Protein AF-A0A8T1CKJ9-F1 (afdb_monomer)

Secondary structure (DSSP, 8-state):
-----TT-TTHHHHHHHHHHHHHHHHHHHHHHTT---SSHHHHHHHHHHHHHTTTTHHHHHHHHHHHHTTSS-----TTTS-HHHHHHHHHHHHHS--

Organism: NCBI:txid29920

pLDDT: mean 83.64, std 12.69, range [40.66, 94.75]

Solvent-accessible surface area (backbone atoms only — not comparable to full-atom values): 5980 Å² total; per-residue (Å²): 135,87,81,87,48,89,84,44,93,57,34,68,60,53,51,50,54,51,51,52,51,52,51,51,49,53,52,48,55,36,45,77,70,80,36,81,59,94,46,71,71,44,38,53,51,50,51,54,52,35,50,78,69,55,73,41,50,67,63,52,50,53,49,47,54,36,39,76,69,67,76,41,82,82,83,75,51,71,87,78,46,56,70,69,59,47,50,52,54,53,55,58,58,62,74,73,72,125

Foldseek 3Di:
DDDQDPPDPCSVVVVVVVVVVVVVVLQVLLVVVVAHDPDPVSSVVSVVVCVVVCVCVVVVVVVVVCCVVVVDPDPQDLVNDDPVVNVVVVVVVVVVPD

Radius of gyration: 17.07 Å; Cα contacts (8 Å, |Δi|>4): 33; chains: 1; bounding box: 34×44×33 Å

Mean predicted aligned error: 8.82 Å

Sequence (98 aa):
MLFLSTASPAYKDEVLALSKKEQENALGFLKAHELSAVAVGTALKALRQLQKQGKLDEQVAQFHELVDSAVVVDPTPPSALPTFIRLLNSLHNSHNGT

Structure (mmCIF, N/CA/C/O backbone):
data_AF-A0A8T1CKJ9-F1
#
_entry.id   AF-A0A8T1CKJ9-F1
#
loop_
_atom_site.group_PDB
_atom_site.id
_atom_site.type_symbol
_atom_site.label_atom_id
_atom_site.label_alt_id
_atom_site.label_comp_id
_atom_site.label_asym_id
_atom_site.label_entity_id
_atom_site.label_seq_id
_atom_site.pdbx_PDB_ins_code
_atom_site.Cartn_x
_atom_site.Cartn_y
_atom_site.Cartn_z
_atom_site.occupancy
_atom_site.B_iso_or_equiv
_atom_site.auth_seq_id
_atom_site.auth_comp_id
_atom_site.auth_asym_id
_atom_site.auth_atom_id
_atom_site.pdbx_PDB_model_num
ATOM 1 N N . MET A 1 1 ? -1.830 5.350 -18.087 1.00 40.66 1 MET A N 1
ATOM 2 C CA . MET A 1 1 ? -1.330 4.116 -17.450 1.00 40.66 1 MET A CA 1
ATOM 3 C C . MET A 1 1 ? 0.061 3.863 -18.010 1.00 40.66 1 MET A C 1
ATOM 5 O O . MET A 1 1 ? 0.176 3.707 -19.218 1.00 40.66 1 MET A O 1
ATOM 9 N N . LEU A 1 2 ? 1.113 3.975 -17.195 1.00 52.81 2 LEU A N 1
ATOM 10 C CA . LEU A 1 2 ? 2.471 3.628 -17.627 1.00 52.81 2 LEU A CA 1
ATOM 11 C C . LEU A 1 2 ? 2.613 2.116 -17.460 1.00 52.81 2 LEU A C 1
ATOM 13 O O . LEU A 1 2 ? 2.464 1.606 -16.354 1.00 52.81 2 LEU A O 1
ATOM 17 N N . PHE A 1 3 ? 2.806 1.405 -18.566 1.00 65.75 3 PHE A N 1
ATOM 18 C CA . PHE A 1 3 ? 3.010 -0.037 -18.554 1.00 65.75 3 PHE A CA 1
ATOM 19 C C . PHE A 1 3 ? 4.480 -0.312 -18.232 1.00 65.75 3 PHE A C 1
ATOM 21 O O . PHE A 1 3 ? 5.356 -0.019 -19.043 1.00 65.75 3 PHE A O 1
ATOM 28 N N . LEU A 1 4 ? 4.747 -0.832 -17.035 1.00 77.38 4 LEU A N 1
ATOM 29 C CA . LEU A 1 4 ? 6.079 -1.276 -16.637 1.00 77.38 4 LEU A CA 1
ATOM 30 C C . LEU A 1 4 ? 6.428 -2.565 -17.387 1.00 77.38 4 LEU A C 1
ATOM 32 O O . LEU A 1 4 ? 5.765 -3.586 -17.215 1.00 77.38 4 LEU A O 1
ATOM 36 N N . SER A 1 5 ? 7.482 -2.527 -18.202 1.00 80.56 5 SER A N 1
ATOM 37 C CA . SER A 1 5 ? 7.986 -3.713 -18.899 1.00 80.56 5 SER A CA 1
ATOM 38 C C . SER A 1 5 ? 9.213 -4.259 -18.185 1.00 80.56 5 SER A C 1
ATOM 40 O O . SER A 1 5 ? 10.255 -3.608 -18.151 1.00 80.56 5 SER A O 1
ATOM 42 N N . THR A 1 6 ? 9.129 -5.485 -17.669 1.00 81.50 6 THR A N 1
ATOM 43 C CA . THR A 1 6 ? 10.260 -6.170 -17.014 1.00 81.50 6 THR A CA 1
ATOM 44 C C . THR A 1 6 ? 11.422 -6.466 -17.967 1.00 81.50 6 THR A C 1
ATOM 46 O O . THR A 1 6 ? 12.532 -6.731 -17.514 1.00 81.50 6 THR A O 1
ATOM 49 N N . ALA A 1 7 ? 11.184 -6.390 -19.281 1.00 86.75 7 ALA A N 1
ATOM 50 C CA . ALA A 1 7 ? 12.203 -6.513 -20.319 1.00 86.75 7 ALA A CA 1
ATOM 51 C C . ALA A 1 7 ? 12.918 -5.183 -20.633 1.00 86.75 7 ALA A C 1
ATOM 53 O O . ALA A 1 7 ? 13.903 -5.183 -21.370 1.00 86.75 7 ALA A O 1
ATOM 54 N N . SER A 1 8 ? 12.434 -4.049 -20.105 1.00 86.69 8 SER A N 1
ATOM 55 C CA . SER A 1 8 ? 13.078 -2.747 -20.301 1.00 86.69 8 SER A CA 1
ATOM 56 C C . SER A 1 8 ? 14.422 -2.708 -19.563 1.00 86.69 8 SER A C 1
ATOM 58 O O . SER A 1 8 ? 14.467 -2.989 -18.362 1.00 86.69 8 SER A O 1
ATOM 60 N N . PRO A 1 9 ? 15.524 -2.290 -20.212 1.00 87.12 9 PRO A N 1
ATOM 61 C CA . PRO A 1 9 ? 16.786 -2.055 -19.512 1.00 87.12 9 PRO A CA 1
ATOM 62 C C . PRO A 1 9 ? 16.674 -0.918 -18.479 1.00 87.12 9 PRO A C 1
ATOM 64 O O . PRO A 1 9 ? 17.449 -0.891 -17.527 1.00 87.12 9 PRO A O 1
ATOM 67 N N . ALA A 1 10 ? 15.686 -0.026 -18.627 1.00 90.44 10 ALA A N 1
ATOM 68 C CA . ALA A 1 10 ? 15.385 1.062 -17.698 1.00 90.44 10 ALA A CA 1
ATOM 69 C C . ALA A 1 10 ? 14.335 0.690 -16.632 1.00 90.44 10 ALA A C 1
ATOM 71 O O . ALA A 1 10 ? 13.988 1.524 -15.798 1.00 90.44 10 ALA A O 1
ATOM 72 N N . TYR A 1 11 ? 13.854 -0.561 -16.606 1.00 88.50 11 TYR A N 1
ATOM 73 C CA . T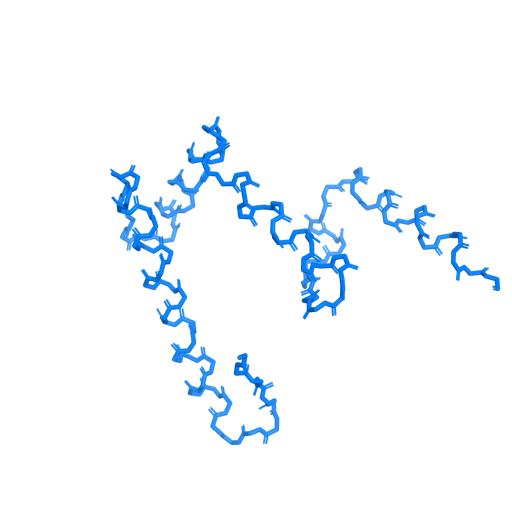YR A 1 11 ? 12.788 -1.018 -15.706 1.00 88.50 11 TYR A CA 1
ATOM 74 C C . TYR A 1 11 ? 13.016 -0.619 -14.242 1.00 88.50 11 TYR A C 1
ATOM 76 O O . TYR A 1 11 ? 12.101 -0.156 -13.569 1.00 88.50 11 TYR A O 1
ATOM 84 N N . LYS A 1 12 ? 14.247 -0.766 -13.735 1.00 89.69 12 LYS A N 1
ATOM 85 C CA . LYS A 1 12 ? 14.571 -0.428 -12.340 1.00 89.69 12 LYS A CA 1
ATOM 86 C C . LYS A 1 12 ? 14.408 1.063 -12.047 1.00 89.69 12 LYS A C 1
ATOM 88 O O . LYS A 1 12 ? 13.884 1.413 -10.992 1.00 89.69 12 LYS A O 1
ATOM 93 N N . ASP A 1 13 ? 14.835 1.913 -12.973 1.00 92.00 13 ASP A N 1
ATOM 94 C CA . ASP A 1 13 ? 14.747 3.364 -12.824 1.00 92.00 13 ASP A CA 1
ATOM 95 C C . ASP A 1 13 ? 13.293 3.834 -12.947 1.00 92.00 13 ASP A C 1
ATOM 97 O O . ASP A 1 13 ? 12.842 4.677 -12.171 1.00 92.00 13 ASP A O 1
ATOM 101 N N . GLU A 1 14 ? 12.525 3.229 -13.858 1.00 89.88 14 GLU A N 1
ATOM 102 C CA . GLU A 1 14 ? 11.086 3.470 -14.011 1.00 89.88 14 GLU A CA 1
ATOM 103 C C . GLU A 1 14 ? 10.306 3.067 -12.750 1.00 89.88 14 GLU A C 1
ATOM 105 O O . GLU A 1 14 ? 9.503 3.853 -12.239 1.00 89.88 14 GLU A O 1
ATOM 110 N N . VAL A 1 15 ? 10.581 1.877 -12.200 1.00 90.38 15 VAL A N 1
ATOM 111 C CA . VAL A 1 15 ? 9.992 1.400 -10.938 1.00 90.38 15 VAL A CA 1
ATOM 112 C C . VAL A 1 15 ? 10.343 2.338 -9.789 1.00 90.38 15 VAL A C 1
ATOM 114 O O . VAL A 1 15 ? 9.466 2.690 -9.001 1.00 90.38 15 VAL A O 1
ATOM 117 N N . LEU A 1 16 ? 11.601 2.773 -9.685 1.00 91.75 16 LEU A N 1
ATOM 118 C CA . LEU A 1 16 ? 12.033 3.703 -8.644 1.00 91.75 16 LEU A CA 1
ATOM 119 C C . LEU A 1 16 ? 11.306 5.051 -8.749 1.00 91.75 16 LEU A C 1
ATOM 121 O O . LEU A 1 16 ? 10.832 5.575 -7.738 1.00 91.75 16 LEU A O 1
ATOM 125 N N . ALA A 1 17 ? 11.190 5.604 -9.958 1.00 91.56 17 ALA A N 1
ATOM 126 C CA . ALA A 1 17 ? 10.505 6.870 -10.197 1.00 91.56 17 ALA A CA 1
ATOM 127 C C . ALA A 1 17 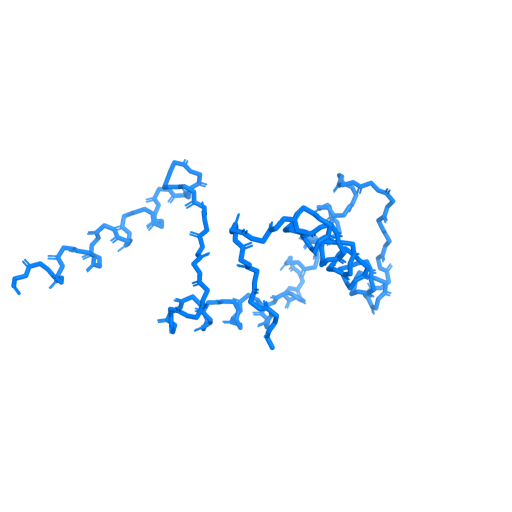? 9.010 6.789 -9.853 1.00 91.56 17 ALA A C 1
ATOM 129 O O . ALA A 1 17 ? 8.482 7.679 -9.180 1.00 91.56 17 ALA A O 1
ATOM 130 N N . LEU A 1 18 ? 8.341 5.706 -10.263 1.00 91.06 18 LEU A N 1
ATOM 131 C CA . LEU A 1 18 ? 6.943 5.445 -9.918 1.00 91.06 18 LEU A CA 1
ATOM 132 C C . LEU A 1 18 ? 6.760 5.285 -8.409 1.00 91.06 18 LEU A C 1
ATOM 134 O O . LEU A 1 18 ? 5.924 5.970 -7.826 1.00 91.06 18 LEU A O 1
ATOM 138 N N . SER A 1 19 ? 7.604 4.477 -7.767 1.00 88.56 19 SER A N 1
ATOM 139 C CA . SER A 1 19 ? 7.531 4.223 -6.324 1.00 88.56 19 SER A CA 1
ATOM 140 C C . SER A 1 19 ? 7.714 5.509 -5.516 1.00 88.56 19 SER A C 1
ATOM 142 O O . SER A 1 19 ? 6.999 5.751 -4.545 1.00 88.56 19 SER A O 1
ATOM 144 N N . LYS A 1 20 ? 8.642 6.382 -5.932 1.00 93.88 20 LYS A N 1
ATOM 145 C CA . LYS A 1 20 ? 8.856 7.684 -5.289 1.00 93.88 20 LYS A CA 1
ATOM 146 C C . LYS A 1 20 ? 7.631 8.589 -5.426 1.00 93.88 20 LYS A C 1
ATOM 148 O O . LYS A 1 20 ? 7.209 9.196 -4.445 1.00 93.88 20 LYS A O 1
ATOM 153 N N . LYS A 1 21 ? 7.035 8.644 -6.619 1.00 93.3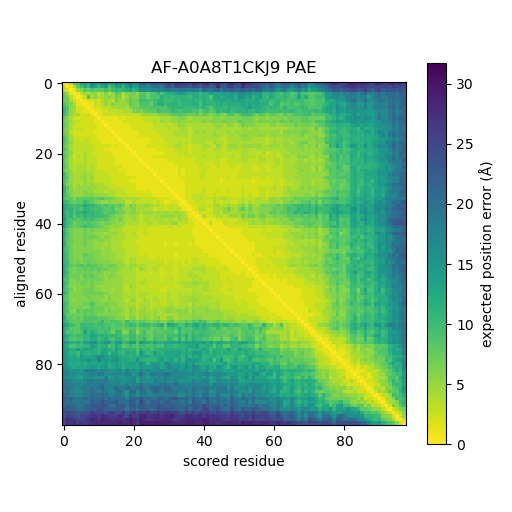8 21 LYS A N 1
ATOM 154 C CA . LYS A 1 21 ? 5.809 9.413 -6.866 1.00 93.38 21 LYS A CA 1
ATOM 155 C C . LYS A 1 21 ? 4.635 8.896 -6.031 1.00 93.38 21 LYS A C 1
ATOM 157 O O . LYS A 1 21 ? 3.890 9.684 -5.456 1.00 93.38 21 LYS A O 1
ATOM 162 N N . GLU A 1 22 ? 4.470 7.582 -5.940 1.00 90.38 22 GLU A N 1
ATOM 163 C CA . GLU A 1 22 ? 3.427 6.963 -5.117 1.00 90.38 22 GLU A CA 1
ATOM 164 C C . GLU A 1 22 ? 3.638 7.247 -3.627 1.00 90.38 22 GLU A C 1
ATOM 166 O O . GLU A 1 22 ? 2.686 7.589 -2.924 1.00 90.38 22 GLU A O 1
ATOM 171 N N . GLN A 1 23 ? 4.885 7.203 -3.152 1.00 91.81 23 GLN A N 1
ATOM 172 C CA . GLN A 1 23 ? 5.225 7.588 -1.784 1.00 91.81 23 GLN A CA 1
ATOM 173 C C . GLN A 1 23 ? 4.878 9.059 -1.503 1.00 91.81 23 GLN A C 1
ATOM 175 O O . GLN A 1 23 ? 4.304 9.365 -0.457 1.00 91.81 23 GLN A 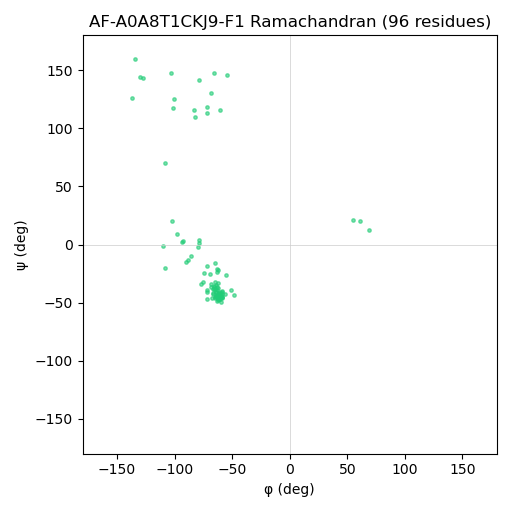O 1
ATOM 180 N N . GLU A 1 24 ? 5.203 9.973 -2.418 1.00 93.62 24 GLU A N 1
ATOM 181 C CA . GLU A 1 24 ? 4.857 11.394 -2.298 1.00 93.62 24 GLU A CA 1
ATOM 182 C C . GLU A 1 24 ? 3.338 11.604 -2.254 1.00 93.62 24 GLU A C 1
ATOM 184 O O . GLU A 1 24 ? 2.849 12.339 -1.391 1.00 93.62 24 GLU A O 1
ATOM 189 N N . ASN A 1 25 ? 2.583 10.898 -3.101 1.00 92.69 25 ASN A N 1
ATOM 190 C CA . ASN A 1 25 ? 1.120 10.915 -3.081 1.00 92.69 25 ASN A CA 1
ATOM 191 C C . ASN A 1 25 ? 0.558 10.406 -1.746 1.00 92.69 25 ASN A C 1
ATOM 193 O O . ASN A 1 25 ? -0.317 11.048 -1.167 1.00 92.69 25 ASN A O 1
ATOM 197 N N . ALA A 1 26 ? 1.079 9.292 -1.223 1.00 91.44 26 ALA A N 1
ATOM 198 C CA . ALA A 1 26 ? 0.649 8.742 0.061 1.00 91.44 26 ALA A CA 1
ATOM 199 C C . ALA A 1 26 ? 0.926 9.717 1.218 1.00 91.44 26 ALA A C 1
ATOM 201 O O . ALA A 1 26 ? 0.071 9.930 2.077 1.00 91.44 26 ALA A O 1
ATOM 202 N N . LEU A 1 27 ? 2.094 10.366 1.229 1.00 92.88 27 LEU A N 1
ATOM 203 C CA . LEU A 1 27 ? 2.412 11.398 2.219 1.00 92.88 27 LEU A CA 1
ATOM 204 C C . LEU A 1 27 ? 1.521 12.638 2.068 1.00 92.88 27 LEU A C 1
ATOM 206 O O . LEU A 1 27 ? 1.110 13.213 3.075 1.00 92.88 27 LEU A O 1
ATOM 210 N N . GLY A 1 28 ? 1.210 13.045 0.836 1.00 93.94 28 GLY A N 1
ATOM 211 C CA . GLY A 1 28 ? 0.266 14.125 0.549 1.00 93.94 28 GLY A CA 1
ATOM 212 C C . GLY A 1 28 ? -1.135 13.820 1.078 1.00 93.94 28 GLY A C 1
ATOM 213 O O . GLY A 1 28 ? -1.737 14.664 1.738 1.00 93.94 28 GLY A O 1
ATOM 214 N N . PHE A 1 29 ? -1.607 12.589 0.877 1.00 92.75 29 PHE A N 1
ATOM 215 C CA . PHE A 1 29 ? -2.881 12.114 1.407 1.00 92.75 29 PHE A CA 1
ATOM 216 C C . PHE A 1 29 ? -2.924 12.168 2.940 1.00 92.75 29 PHE A C 1
ATOM 218 O O . PHE A 1 29 ? -3.865 12.711 3.512 1.00 92.75 29 PHE A O 1
ATOM 225 N N . LEU A 1 30 ? -1.876 11.690 3.622 1.00 94.25 30 LEU A N 1
ATOM 226 C CA . LEU A 1 30 ? -1.796 11.794 5.083 1.00 94.25 30 LEU A CA 1
ATOM 227 C C . LEU A 1 30 ? -1.853 13.254 5.552 1.00 94.25 30 LEU A C 1
ATOM 229 O O . LEU A 1 30 ? -2.614 13.568 6.466 1.00 94.25 30 LEU A O 1
ATOM 233 N N . LYS A 1 31 ? -1.106 14.151 4.895 1.00 94.12 31 LYS A N 1
ATOM 234 C CA . LYS A 1 31 ? -1.095 15.583 5.227 1.00 94.12 31 LYS A CA 1
ATOM 235 C C . LYS A 1 31 ? -2.457 16.244 5.033 1.00 94.12 31 LYS A C 1
ATOM 237 O O . LYS A 1 31 ? -2.826 17.080 5.850 1.00 94.12 31 LYS A O 1
ATOM 242 N N . ALA A 1 32 ? -3.210 15.858 4.001 1.00 94.38 32 ALA A N 1
ATOM 243 C CA . ALA A 1 32 ? -4.575 16.341 3.778 1.00 94.38 32 ALA A CA 1
ATOM 244 C C . ALA A 1 32 ? -5.537 15.957 4.920 1.00 94.38 32 ALA A C 1
ATOM 246 O O . ALA A 1 32 ? -6.542 16.629 5.131 1.00 94.38 32 ALA A O 1
ATOM 247 N N . HIS A 1 33 ? -5.198 14.917 5.686 1.00 93.12 33 HIS A N 1
ATOM 248 C CA . HIS A 1 33 ? -5.900 14.496 6.897 1.00 93.12 33 HIS A CA 1
ATOM 249 C C . HIS A 1 33 ? -5.194 14.920 8.195 1.00 93.12 33 HIS A C 1
ATOM 251 O O . HIS A 1 33 ? -5.426 14.316 9.241 1.00 93.12 33 HIS A O 1
ATOM 257 N N . GLU A 1 34 ? -4.318 15.929 8.137 1.00 92.81 34 GLU A N 1
ATOM 258 C CA . GLU A 1 34 ? -3.567 16.463 9.286 1.00 92.81 34 GLU A CA 1
ATOM 259 C C . GLU A 1 34 ? -2.645 15.435 9.970 1.00 92.81 34 GLU A C 1
ATOM 261 O O . GLU A 1 34 ? -2.203 15.608 11.107 1.00 92.81 34 GLU A O 1
ATOM 266 N N . LEU A 1 35 ? -2.305 14.357 9.260 1.00 92.44 35 LEU A N 1
ATOM 267 C CA . LEU A 1 35 ? -1.362 13.342 9.705 1.00 92.44 35 LEU A CA 1
ATOM 268 C C . LEU A 1 35 ? -0.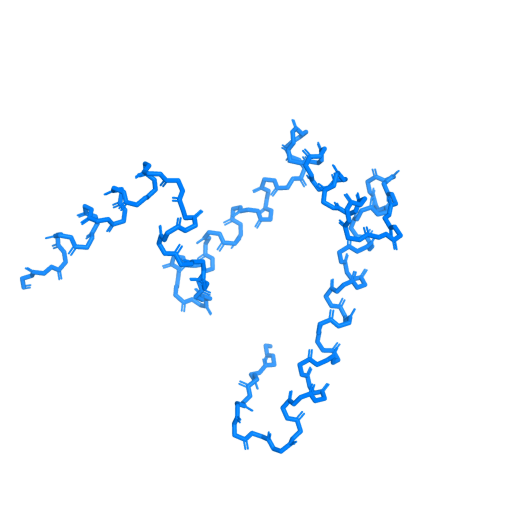018 13.526 8.999 1.00 92.44 35 LEU A C 1
ATOM 270 O O . LEU A 1 35 ? 0.075 13.931 7.843 1.00 92.44 35 LEU A O 1
ATOM 274 N N . SER A 1 36 ? 1.061 13.190 9.699 1.00 90.12 36 SER A N 1
ATOM 275 C CA . SER A 1 36 ? 2.414 13.222 9.150 1.00 90.12 36 SER A CA 1
ATOM 276 C C . SER A 1 36 ? 3.123 11.908 9.437 1.00 90.12 36 SER A C 1
ATOM 278 O O . SER A 1 36 ? 2.936 11.296 10.492 1.00 90.12 36 SER A O 1
ATOM 280 N N . ALA A 1 37 ? 3.950 11.476 8.493 1.00 91.50 37 ALA A N 1
ATOM 281 C CA . ALA A 1 37 ? 4.756 10.279 8.613 1.00 91.50 37 ALA A CA 1
ATOM 282 C C . ALA A 1 37 ? 6.167 10.547 8.092 1.00 91.50 37 ALA A C 1
ATOM 284 O O . ALA A 1 37 ? 6.355 10.995 6.965 1.00 91.50 37 ALA A O 1
ATOM 285 N N . VAL A 1 38 ? 7.156 10.257 8.935 1.00 86.56 38 VAL A N 1
ATOM 286 C CA . VAL A 1 38 ? 8.590 10.414 8.625 1.00 86.56 38 VAL A CA 1
ATOM 287 C C . VAL A 1 38 ? 9.263 9.050 8.441 1.00 86.56 38 VAL A C 1
ATOM 289 O O . VAL A 1 38 ? 10.306 8.942 7.808 1.00 86.56 38 VAL A O 1
ATOM 292 N N . ALA A 1 39 ? 8.647 7.988 8.961 1.00 90.81 39 ALA A N 1
ATOM 293 C CA . ALA A 1 39 ? 9.135 6.621 8.878 1.00 90.81 39 ALA A CA 1
ATOM 294 C C . ALA A 1 39 ? 7.990 5.675 8.497 1.00 90.81 39 ALA A C 1
ATOM 296 O O . ALA A 1 39 ? 6.817 5.969 8.728 1.00 90.81 39 ALA A O 1
ATOM 297 N N . VAL A 1 40 ? 8.327 4.492 7.983 1.00 86.94 40 VAL A N 1
ATOM 298 C CA . VAL A 1 40 ? 7.335 3.476 7.583 1.00 86.94 40 VAL A CA 1
ATOM 299 C C . VAL A 1 40 ? 6.398 3.111 8.741 1.00 86.94 40 VAL A C 1
ATOM 301 O O . VAL A 1 40 ? 5.184 3.038 8.565 1.00 86.94 40 VAL A O 1
ATOM 304 N N . GLY A 1 41 ? 6.936 2.952 9.955 1.00 90.06 41 GLY A N 1
ATOM 305 C CA . GLY A 1 41 ? 6.127 2.621 11.132 1.00 90.06 41 GLY A CA 1
ATOM 306 C C . GLY A 1 41 ? 5.099 3.701 11.489 1.00 90.06 41 GLY A C 1
ATOM 307 O O . GLY A 1 41 ? 3.976 3.380 11.883 1.00 90.06 41 GLY A O 1
ATOM 308 N N . THR A 1 42 ? 5.448 4.980 11.312 1.00 92.56 42 THR A N 1
ATOM 309 C CA . THR A 1 42 ? 4.527 6.097 11.569 1.00 92.56 42 THR A CA 1
ATOM 310 C C . THR A 1 42 ? 3.513 6.265 10.443 1.00 92.56 42 THR A C 1
ATOM 312 O O . THR A 1 42 ? 2.346 6.517 10.739 1.00 92.56 42 THR A O 1
ATOM 315 N N . ALA A 1 43 ? 3.896 5.995 9.190 1.00 92.06 43 ALA A N 1
ATOM 316 C CA . ALA A 1 43 ? 2.965 5.920 8.062 1.00 92.06 43 ALA A CA 1
ATOM 317 C C . ALA A 1 43 ? 1.901 4.839 8.288 1.00 92.06 43 ALA A C 1
ATOM 319 O O . ALA A 1 43 ? 0.706 5.113 8.220 1.00 92.06 43 ALA A O 1
ATOM 320 N N . LEU A 1 44 ? 2.319 3.627 8.667 1.00 92.25 44 LEU A N 1
ATOM 321 C CA . LEU A 1 44 ? 1.397 2.524 8.931 1.00 92.25 44 LEU A CA 1
ATOM 322 C C . LEU A 1 44 ? 0.467 2.818 10.120 1.00 92.25 44 LEU A C 1
ATOM 324 O O . LEU A 1 44 ? -0.696 2.414 10.128 1.00 92.25 44 LEU A O 1
ATOM 328 N N . LYS A 1 45 ? 0.959 3.524 11.145 1.00 93.94 45 LYS A N 1
ATOM 329 C CA . LYS A 1 45 ? 0.121 3.979 12.263 1.00 93.94 45 LYS A CA 1
ATOM 330 C C . LYS A 1 45 ? -0.940 4.984 11.795 1.00 93.94 45 LYS A C 1
ATOM 332 O O . LYS A 1 45 ? -2.100 4.821 12.164 1.00 93.94 45 LYS A O 1
ATOM 337 N N . ALA A 1 46 ? -0.558 5.967 10.981 1.00 94.19 46 ALA A N 1
ATOM 338 C CA . ALA A 1 46 ? -1.467 6.973 10.437 1.00 94.19 46 ALA A CA 1
ATOM 339 C C . ALA A 1 46 ? -2.539 6.349 9.526 1.00 94.19 46 ALA A C 1
ATOM 341 O O . ALA A 1 46 ? -3.726 6.604 9.707 1.00 94.19 46 ALA A O 1
ATOM 342 N N . LEU A 1 47 ? -2.146 5.441 8.628 1.00 93.00 47 LEU A N 1
ATOM 343 C CA . LEU A 1 47 ? -3.082 4.718 7.761 1.00 93.00 47 LEU A CA 1
ATOM 344 C C . LEU A 1 47 ? -4.088 3.886 8.566 1.00 93.00 47 LEU A C 1
ATOM 346 O O . LEU A 1 47 ? -5.284 3.941 8.299 1.00 93.00 47 LEU A O 1
ATOM 350 N N . ARG A 1 48 ? -3.641 3.187 9.619 1.00 93.25 48 ARG A N 1
ATOM 351 C CA . ARG A 1 48 ? -4.552 2.459 10.522 1.00 93.25 48 ARG A CA 1
ATOM 352 C C . ARG A 1 48 ? -5.526 3.377 11.257 1.00 93.25 48 ARG A C 1
ATOM 354 O O . ARG A 1 48 ? -6.646 2.965 11.547 1.00 93.25 48 ARG A O 1
ATOM 361 N N . GLN A 1 49 ? -5.116 4.601 11.584 1.00 94.75 49 GLN A N 1
ATOM 362 C CA . GLN A 1 49 ? -6.014 5.590 12.175 1.00 94.75 49 GLN A CA 1
ATOM 363 C C . GLN A 1 49 ? -7.081 6.036 11.168 1.00 94.75 49 GLN A C 1
ATOM 365 O O . GLN A 1 49 ? -8.257 6.041 11.519 1.00 94.75 49 GLN A O 1
ATOM 370 N N . LEU A 1 50 ? -6.695 6.334 9.925 1.00 94.75 50 LEU A N 1
ATOM 371 C CA . LEU A 1 50 ? -7.634 6.709 8.863 1.00 94.75 50 LEU A CA 1
ATOM 372 C C . LEU A 1 50 ? -8.604 5.577 8.518 1.00 94.75 50 LEU A C 1
ATOM 374 O O . LEU A 1 50 ? -9.795 5.829 8.357 1.00 94.75 50 LEU A O 1
ATOM 378 N N . GLN A 1 51 ? -8.128 4.330 8.506 1.00 92.56 51 GLN A N 1
ATOM 379 C CA . GLN A 1 5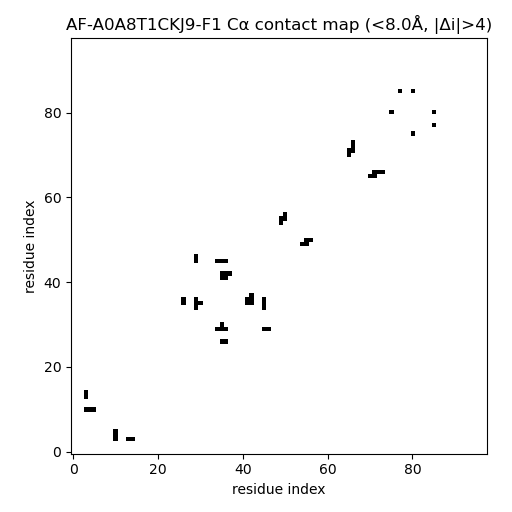1 ? -8.975 3.151 8.322 1.00 92.56 51 GLN A CA 1
ATOM 380 C C . GLN A 1 51 ? -10.062 3.058 9.401 1.00 92.56 51 GLN A C 1
ATOM 382 O O . GLN A 1 51 ? -11.229 2.865 9.091 1.00 92.56 51 GLN A O 1
ATOM 387 N N . LYS A 1 52 ? -9.709 3.253 10.680 1.00 93.44 52 LYS A N 1
ATOM 388 C CA . LYS A 1 52 ? -10.691 3.247 11.782 1.00 93.44 52 LYS A CA 1
ATOM 389 C C . LYS A 1 52 ? -11.732 4.363 11.675 1.00 93.44 52 LYS A C 1
ATOM 391 O O . LYS A 1 52 ? -12.795 4.254 12.272 1.00 93.44 52 LYS A O 1
ATOM 396 N N . GLN A 1 53 ? -11.405 5.438 10.966 1.00 93.50 53 GLN A N 1
ATOM 397 C CA . GLN A 1 53 ? -12.283 6.583 10.740 1.00 93.50 53 GLN A CA 1
ATOM 398 C C . GLN A 1 53 ? -13.084 6.469 9.430 1.00 93.50 53 GLN A C 1
ATOM 400 O O . GLN A 1 53 ? -13.788 7.416 9.084 1.00 93.50 53 GLN A O 1
ATOM 405 N N . GLY A 1 54 ? -12.940 5.368 8.682 1.00 93.12 54 GLY A N 1
ATOM 406 C CA . GLY A 1 54 ? -13.567 5.177 7.369 1.00 93.12 54 GLY A CA 1
ATOM 407 C C . GLY A 1 54 ? -13.009 6.084 6.265 1.00 93.12 54 GLY A C 1
ATOM 408 O O . GLY A 1 54 ? -13.590 6.223 5.197 1.00 93.12 54 GLY A O 1
ATOM 409 N N . LYS A 1 55 ? -11.870 6.752 6.498 1.00 93.81 55 LYS A N 1
ATOM 410 C CA . LYS A 1 55 ? -11.275 7.714 5.546 1.00 93.81 55 LYS A CA 1
ATOM 411 C C . LYS A 1 55 ? -10.502 7.050 4.404 1.00 93.81 55 LYS A C 1
ATOM 413 O O . LYS A 1 55 ? -9.976 7.754 3.550 1.00 93.81 55 LYS A O 1
ATOM 418 N N . LEU A 1 56 ? -10.410 5.720 4.426 1.00 92.62 56 LEU A N 1
ATOM 419 C CA . LEU A 1 56 ? -9.815 4.905 3.367 1.00 92.62 56 LEU A CA 1
ATOM 420 C C . LEU A 1 56 ? -10.860 4.085 2.596 1.00 92.62 56 LEU A C 1
ATOM 422 O O . LEU A 1 56 ? -10.484 3.352 1.687 1.00 92.62 56 LEU A O 1
ATOM 426 N N . ASP A 1 57 ? -12.144 4.172 2.956 1.00 91.56 57 ASP A N 1
ATOM 427 C CA . ASP A 1 57 ? -13.172 3.259 2.444 1.00 91.56 57 ASP A CA 1
ATOM 428 C C . ASP A 1 57 ? -13.376 3.414 0.932 1.00 91.56 57 ASP A C 1
ATOM 430 O O . ASP A 1 57 ? -13.515 2.419 0.226 1.00 91.56 57 ASP A O 1
ATOM 434 N N . GLU A 1 58 ? -13.315 4.646 0.420 1.00 92.06 58 GLU A N 1
ATOM 435 C CA . GLU A 1 58 ? -13.416 4.924 -1.016 1.00 92.06 58 GLU A CA 1
ATOM 436 C C . GLU A 1 58 ? -12.230 4.331 -1.789 1.00 92.06 58 GLU A C 1
ATOM 438 O O . GLU A 1 58 ? -12.421 3.661 -2.800 1.00 92.06 58 GLU A O 1
ATOM 443 N N . GLN A 1 59 ? -11.004 4.508 -1.292 1.00 91.00 59 GLN A N 1
ATOM 444 C CA . GLN A 1 59 ? -9.803 3.951 -1.915 1.00 91.00 59 GLN A CA 1
ATOM 445 C C . GLN A 1 59 ? -9.805 2.421 -1.869 1.00 91.00 59 GLN A C 1
ATOM 447 O O . GLN A 1 59 ? -9.358 1.776 -2.814 1.00 91.00 59 GLN A O 1
ATOM 452 N N . VAL A 1 60 ? -10.315 1.834 -0.783 1.00 88.94 60 VAL A N 1
ATOM 453 C CA . VAL A 1 60 ? -10.482 0.382 -0.654 1.00 88.94 60 VAL A CA 1
ATOM 454 C C . VAL A 1 60 ? -11.532 -0.132 -1.642 1.00 88.94 60 VAL A C 1
ATOM 456 O O . VAL A 1 60 ? -11.294 -1.146 -2.290 1.00 88.94 60 VAL A O 1
ATOM 459 N N . ALA A 1 61 ? -12.657 0.569 -1.808 1.00 90.50 61 ALA A N 1
ATOM 460 C CA . ALA A 1 61 ? -13.682 0.207 -2.785 1.00 90.50 61 ALA A CA 1
ATOM 461 C C . ALA A 1 61 ? -13.147 0.281 -4.224 1.00 90.50 61 ALA A C 1
ATOM 463 O O . ALA A 1 61 ? -13.249 -0.696 -4.960 1.00 90.50 61 ALA A O 1
ATOM 464 N N . GLN A 1 62 ? -12.485 1.384 -4.588 1.00 90.62 62 GLN A N 1
ATOM 465 C CA . GLN A 1 62 ? -11.847 1.546 -5.899 1.00 90.62 62 GLN A CA 1
ATOM 466 C C . GLN A 1 62 ? -10.789 0.467 -6.157 1.00 90.62 62 GLN A C 1
ATOM 468 O O . GLN A 1 62 ? -10.691 -0.056 -7.264 1.00 90.62 62 GLN A O 1
ATOM 473 N N . PHE A 1 63 ? -9.999 0.103 -5.142 1.00 86.81 63 PHE A N 1
ATOM 474 C CA . PHE A 1 63 ? -9.038 -0.989 -5.265 1.00 86.81 63 PHE A CA 1
ATOM 475 C C . PHE A 1 63 ? -9.732 -2.321 -5.565 1.00 86.81 63 PHE A C 1
ATOM 477 O O . PHE A 1 63 ? -9.318 -3.014 -6.492 1.00 86.81 63 PHE A O 1
ATOM 484 N N . HIS A 1 64 ? -10.797 -2.664 -4.835 1.00 86.69 64 HIS A N 1
ATOM 485 C CA . HIS A 1 64 ? -11.554 -3.887 -5.104 1.00 86.69 64 HIS A CA 1
ATOM 486 C C . HIS A 1 64 ? -12.172 -3.882 -6.507 1.00 86.69 64 HIS A C 1
ATOM 488 O O . HIS A 1 64 ? -12.039 -4.875 -7.210 1.00 86.69 64 HIS A O 1
ATOM 494 N N . GLU A 1 65 ? -12.735 -2.764 -6.975 1.00 90.25 65 GLU A N 1
ATOM 495 C CA . GLU A 1 65 ? -13.253 -2.652 -8.349 1.00 90.25 65 GLU A CA 1
ATOM 496 C C . GLU A 1 65 ? -12.166 -2.902 -9.409 1.00 90.25 65 GLU A C 1
ATOM 498 O O . GLU A 1 65 ? -12.402 -3.581 -10.413 1.00 90.25 65 GLU A O 1
ATOM 503 N N . LEU A 1 66 ? -10.951 -2.387 -9.195 1.00 88.12 66 LEU A N 1
ATOM 504 C CA . LEU A 1 66 ? -9.815 -2.612 -10.095 1.00 88.12 66 LEU A CA 1
ATOM 505 C C . LEU A 1 66 ? -9.318 -4.065 -10.077 1.00 88.12 66 LEU A C 1
ATOM 507 O O . LEU A 1 66 ? -8.875 -4.571 -11.111 1.00 88.12 66 LEU A O 1
ATOM 511 N N . VAL A 1 67 ? -9.383 -4.732 -8.923 1.00 84.31 67 VAL A N 1
ATOM 512 C CA . VAL A 1 67 ? -9.033 -6.153 -8.787 1.00 84.31 67 VAL A CA 1
ATOM 513 C C . VAL A 1 67 ? -10.096 -7.037 -9.440 1.00 84.31 67 VAL A C 1
ATOM 515 O O . VAL A 1 67 ? -9.758 -7.904 -10.245 1.00 84.31 67 VAL A O 1
ATOM 518 N N . ASP A 1 68 ? -11.375 -6.781 -9.169 1.00 84.88 68 ASP A N 1
ATOM 519 C CA . ASP A 1 68 ? -12.505 -7.552 -9.701 1.00 84.88 68 ASP A CA 1
ATOM 520 C C . ASP A 1 68 ? -12.624 -7.419 -11.226 1.00 84.88 68 ASP A C 1
ATOM 522 O O . ASP A 1 68 ? -12.994 -8.367 -11.918 1.00 84.88 68 ASP A O 1
ATOM 526 N N . SER A 1 69 ? -12.251 -6.259 -11.777 1.00 85.75 69 SER A N 1
ATOM 527 C CA . SER A 1 69 ? -12.172 -6.034 -13.228 1.00 85.75 69 SER A CA 1
ATOM 528 C C . SER A 1 69 ? -10.906 -6.607 -13.884 1.00 85.75 69 SER A C 1
ATOM 530 O O . SER A 1 69 ? -10.703 -6.413 -15.083 1.00 85.75 69 SER A O 1
ATOM 532 N N . ALA A 1 70 ? -10.056 -7.309 -13.123 1.00 82.12 70 ALA A N 1
ATOM 533 C CA . ALA A 1 70 ? -8.770 -7.861 -13.557 1.00 82.12 70 ALA A CA 1
ATOM 534 C C . ALA A 1 70 ? -7.805 -6.820 -14.165 1.00 82.12 70 ALA A C 1
ATOM 536 O O . ALA A 1 70 ? -6.873 -7.169 -14.892 1.00 82.12 70 ALA A O 1
ATOM 537 N N . VAL A 1 71 ? -8.008 -5.533 -13.858 1.00 84.06 71 VAL A N 1
ATOM 538 C CA . VAL A 1 71 ? -7.122 -4.435 -14.276 1.00 84.06 71 VAL A CA 1
ATOM 539 C C . VAL A 1 71 ? -5.843 -4.437 -13.439 1.00 84.06 71 VAL A C 1
ATOM 541 O O . VAL A 1 71 ? -4.770 -4.087 -13.935 1.00 84.06 71 VAL A O 1
ATOM 544 N N . VAL A 1 72 ? -5.950 -4.848 -12.174 1.00 79.94 72 VAL A N 1
ATOM 545 C CA . VAL A 1 72 ? -4.831 -4.997 -11.240 1.00 79.94 72 VAL A CA 1
ATOM 546 C C . VAL A 1 72 ? -4.862 -6.399 -10.631 1.00 79.94 72 VAL A C 1
ATOM 548 O O . VAL A 1 72 ? -5.923 -6.944 -10.350 1.00 79.94 72 VAL A O 1
ATOM 551 N N . VAL A 1 73 ? -3.685 -6.985 -10.413 1.00 81.44 73 VAL A N 1
ATOM 552 C CA . VAL A 1 73 ? -3.525 -8.250 -9.685 1.00 81.44 73 VAL A CA 1
ATOM 553 C C . VAL A 1 73 ? -3.085 -7.927 -8.263 1.00 81.44 73 VAL A C 1
ATOM 555 O O . VAL A 1 73 ? -2.067 -7.259 -8.090 1.00 81.44 73 VAL A O 1
ATOM 558 N N . ASP A 1 74 ? -3.813 -8.411 -7.256 1.00 77.38 74 ASP A N 1
ATOM 559 C CA . ASP A 1 74 ? -3.343 -8.382 -5.868 1.00 77.38 74 ASP A CA 1
ATOM 560 C C . ASP A 1 74 ? -2.215 -9.420 -5.695 1.00 77.38 74 ASP A C 1
ATOM 562 O O . ASP A 1 74 ? -2.467 -10.624 -5.803 1.00 77.38 74 ASP A O 1
ATOM 566 N N . PRO A 1 75 ? -0.959 -9.002 -5.439 1.00 77.12 75 PRO A N 1
ATOM 567 C CA . PRO A 1 75 ? 0.154 -9.928 -5.271 1.00 77.12 75 PRO A CA 1
ATOM 568 C C . PRO A 1 75 ? 0.177 -10.586 -3.881 1.00 77.12 75 PRO A C 1
ATOM 570 O O . PRO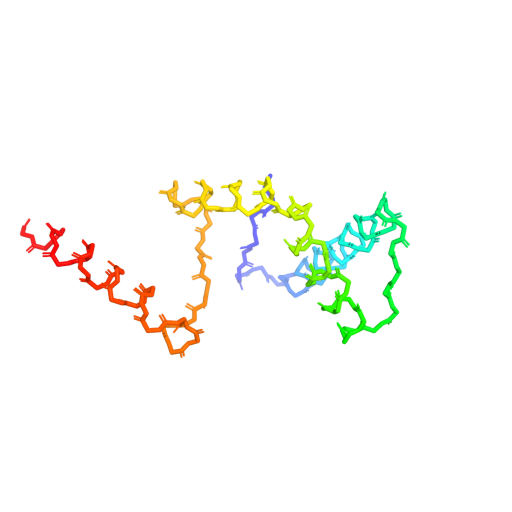 A 1 75 ? 1.114 -11.333 -3.586 1.00 77.12 75 PRO A O 1
ATOM 573 N N . THR A 1 76 ? -0.791 -10.299 -3.002 1.00 79.38 76 THR A N 1
ATOM 574 C CA . THR A 1 76 ? -0.821 -10.830 -1.637 1.00 79.38 76 THR A CA 1
ATOM 575 C C . THR A 1 76 ? -0.893 -12.359 -1.665 1.00 79.38 76 THR A C 1
ATOM 577 O O . THR A 1 76 ? -1.884 -12.933 -2.124 1.00 79.38 76 THR A O 1
ATOM 580 N N . PRO A 1 77 ? 0.137 -13.069 -1.164 1.00 79.81 77 PRO A N 1
ATOM 581 C CA . PRO A 1 77 ? 0.136 -14.519 -1.210 1.00 79.81 77 PRO A CA 1
ATOM 582 C C . PRO A 1 77 ? -0.986 -15.070 -0.317 1.00 79.81 77 PRO A C 1
ATOM 584 O O . PRO A 1 77 ? -1.246 -14.516 0.756 1.00 79.81 77 PRO A O 1
ATOM 587 N N . PRO A 1 78 ? -1.595 -16.219 -0.666 1.00 77.25 78 PRO A N 1
ATOM 588 C CA . PRO A 1 78 ? -2.681 -16.803 0.120 1.00 77.25 78 PRO A CA 1
ATOM 589 C C . PRO A 1 78 ? -2.332 -17.045 1.593 1.00 77.25 78 PRO A C 1
ATOM 591 O O . PRO A 1 78 ? -3.218 -17.051 2.438 1.00 77.25 78 PRO A O 1
ATOM 594 N N . SER A 1 79 ? -1.053 -17.241 1.928 1.00 82.06 79 SER A N 1
ATOM 595 C CA . SER A 1 79 ? -0.582 -17.408 3.308 1.00 82.06 79 SER A CA 1
ATOM 596 C C . SER A 1 79 ? -0.676 -16.137 4.159 1.00 82.06 79 SER A C 1
ATOM 598 O O . SER A 1 79 ? -0.776 -16.252 5.378 1.00 82.06 79 SER A O 1
ATOM 600 N N . ALA A 1 80 ? -0.654 -14.954 3.539 1.00 82.44 80 ALA A N 1
ATOM 601 C CA . ALA A 1 80 ? -0.771 -13.661 4.212 1.00 82.44 80 ALA A CA 1
ATOM 602 C C . ALA A 1 80 ? -2.231 -13.199 4.366 1.00 82.44 80 ALA A C 1
ATOM 604 O O . ALA A 1 80 ? -2.507 -12.279 5.137 1.00 82.44 80 ALA A O 1
ATOM 605 N N . LEU A 1 81 ? -3.167 -13.843 3.663 1.00 81.81 81 LEU A N 1
ATOM 606 C CA . LEU A 1 81 ? -4.591 -13.548 3.768 1.00 81.81 81 LEU A CA 1
ATOM 607 C C . LEU A 1 81 ? -5.198 -14.192 5.028 1.00 81.81 81 LEU A C 1
ATOM 609 O O . LEU A 1 81 ? -4.880 -15.343 5.353 1.00 81.81 81 LEU A O 1
ATOM 613 N N . PRO A 1 82 ? -6.129 -13.506 5.716 1.00 82.00 82 PRO A N 1
ATOM 614 C CA . PRO A 1 82 ? -6.916 -14.114 6.782 1.00 82.00 82 PRO A CA 1
ATOM 615 C C . PRO A 1 82 ? -7.636 -15.383 6.309 1.00 82.00 82 PRO A C 1
ATOM 617 O O . PRO A 1 82 ? -8.114 -15.454 5.175 1.00 82.00 82 PRO A O 1
ATOM 620 N N . THR A 1 83 ? -7.782 -16.372 7.196 1.00 79.12 83 THR A N 1
ATOM 621 C CA . THR A 1 83 ? -8.378 -17.683 6.874 1.00 79.12 83 THR A CA 1
ATOM 622 C C . THR A 1 83 ? -9.736 -17.576 6.177 1.00 79.12 83 THR A C 1
ATOM 624 O O . THR A 1 83 ? -10.001 -18.325 5.240 1.00 79.12 83 THR A O 1
ATOM 627 N N . PHE A 1 84 ? -10.582 -16.625 6.583 1.00 71.56 84 PHE A N 1
ATOM 628 C CA . PHE A 1 84 ? -11.907 -16.442 5.986 1.00 71.56 84 PHE A CA 1
ATOM 629 C C . PHE A 1 84 ? -11.849 -15.938 4.532 1.00 71.56 84 PHE A C 1
ATOM 631 O O . PHE A 1 84 ? -12.619 -16.412 3.704 1.00 71.56 84 PHE A O 1
ATOM 638 N N . ILE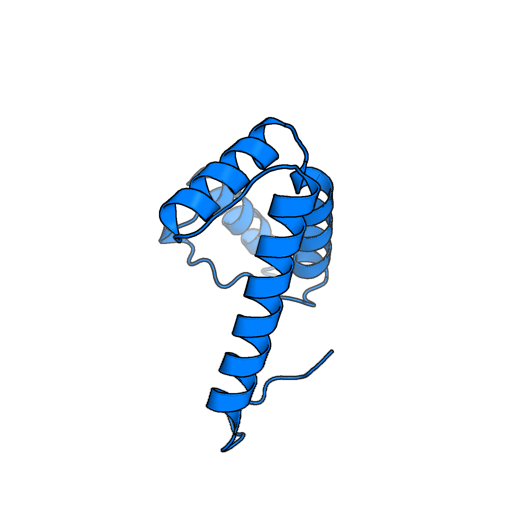 A 1 85 ? -10.898 -15.061 4.188 1.00 76.19 85 ILE A N 1
ATOM 639 C CA . ILE A 1 85 ? -10.679 -14.613 2.802 1.00 76.19 85 ILE A CA 1
ATOM 640 C C . ILE A 1 85 ? -10.182 -15.779 1.942 1.00 76.19 85 ILE A C 1
ATOM 642 O O . ILE A 1 85 ? -10.664 -15.991 0.832 1.00 76.19 85 ILE A O 1
ATOM 646 N N . ARG A 1 86 ? -9.265 -16.599 2.476 1.00 74.50 86 ARG A N 1
ATOM 647 C CA . ARG A 1 86 ? -8.770 -17.798 1.777 1.00 74.50 86 ARG A CA 1
ATOM 648 C C . ARG A 1 86 ? -9.902 -18.769 1.435 1.00 74.50 86 ARG A C 1
ATOM 650 O O . ARG A 1 86 ? -9.926 -19.309 0.333 1.00 74.50 86 ARG A O 1
ATOM 657 N N . LEU A 1 87 ? -10.827 -18.986 2.373 1.00 71.44 87 LEU A N 1
ATOM 658 C CA . LEU A 1 87 ? -12.002 -19.844 2.189 1.00 71.44 87 LEU A CA 1
ATOM 659 C C . LEU A 1 87 ? -12.949 -19.296 1.114 1.00 71.44 87 LEU A C 1
ATOM 661 O O . LEU A 1 87 ? -13.371 -20.060 0.250 1.00 71.44 87 LEU A O 1
ATOM 665 N N . LEU A 1 88 ? -13.235 -17.991 1.118 1.00 70.88 88 LEU A N 1
ATOM 666 C CA . LEU A 1 88 ? -14.074 -17.354 0.095 1.00 70.88 88 LEU A CA 1
ATOM 667 C C . LEU A 1 88 ? -13.476 -17.505 -1.310 1.00 70.88 88 LEU A C 1
ATOM 669 O O . LEU A 1 88 ? -14.168 -17.943 -2.227 1.00 70.88 88 LEU A O 1
ATOM 673 N N . ASN A 1 89 ? -12.174 -17.254 -1.458 1.00 68.00 89 ASN A N 1
ATOM 674 C CA . ASN A 1 89 ? -11.484 -17.406 -2.741 1.00 68.00 89 ASN A CA 1
ATOM 675 C C . ASN A 1 89 ? -11.446 -18.877 -3.197 1.00 68.00 89 ASN A C 1
ATOM 677 O O . ASN A 1 89 ? -11.572 -19.172 -4.384 1.00 68.00 89 ASN A O 1
ATOM 681 N N . SER A 1 90 ? -11.318 -19.822 -2.259 1.00 65.94 90 SER A N 1
ATOM 682 C CA . SER A 1 90 ? -11.369 -21.261 -2.546 1.00 65.94 90 SER A CA 1
ATOM 683 C C . SER A 1 90 ? -12.748 -21.719 -3.030 1.00 65.94 90 SER A C 1
ATOM 685 O O . SER A 1 90 ? -12.827 -22.578 -3.904 1.00 65.94 90 SER A O 1
ATOM 687 N N . LEU A 1 91 ? -13.830 -21.171 -2.470 1.00 63.09 91 LEU A N 1
ATOM 688 C CA . LEU A 1 91 ? -15.196 -21.479 -2.897 1.00 63.09 91 LEU A CA 1
ATOM 689 C C . LEU A 1 91 ? -15.514 -20.861 -4.264 1.00 63.09 91 LEU A C 1
ATOM 691 O O . LEU A 1 91 ? -16.091 -21.542 -5.106 1.00 63.09 91 LEU A O 1
ATOM 695 N N . HIS A 1 92 ? -15.076 -19.622 -4.513 1.00 62.16 92 HIS A N 1
ATOM 696 C CA . HIS 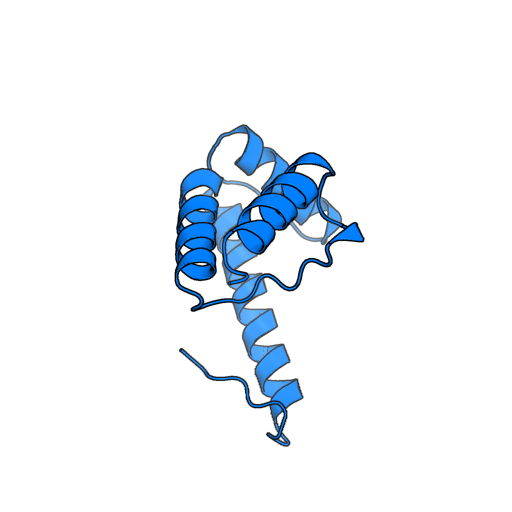A 1 92 ? -15.234 -18.958 -5.811 1.00 62.16 92 HIS A CA 1
ATOM 697 C C . HIS A 1 92 ? -14.554 -19.753 -6.941 1.00 62.16 92 HIS A C 1
ATOM 699 O O . HIS A 1 92 ? -15.156 -20.006 -7.981 1.00 62.16 92 HIS A O 1
ATOM 705 N N . ASN A 1 93 ? -13.327 -20.233 -6.717 1.00 58.69 93 ASN A N 1
ATOM 706 C CA . ASN A 1 93 ? -12.590 -21.019 -7.714 1.00 58.69 93 ASN A CA 1
ATOM 707 C C . ASN A 1 93 ? -13.140 -22.446 -7.916 1.00 58.69 93 ASN A C 1
ATOM 709 O O . ASN A 1 93 ? -12.865 -23.060 -8.942 1.00 58.69 93 ASN A O 1
ATOM 713 N N . SER A 1 94 ? -13.931 -22.970 -6.972 1.00 58.16 94 SER A N 1
ATOM 714 C CA . SER A 1 94 ? -14.570 -24.293 -7.071 1.00 58.16 94 SER A CA 1
ATOM 715 C C . SER A 1 94 ? -15.760 -24.316 -8.047 1.00 58.16 94 SER A C 1
ATOM 717 O O . SER A 1 94 ? -16.088 -25.365 -8.594 1.00 58.16 94 SER A O 1
ATOM 719 N N . HIS A 1 95 ? -16.409 -23.171 -8.302 1.00 52.66 95 HIS A N 1
ATOM 720 C CA . HIS A 1 95 ? -17.553 -23.074 -9.225 1.00 52.66 95 HIS A CA 1
ATOM 721 C C . HIS A 1 95 ? -17.177 -22.765 -10.680 1.00 52.66 95 HIS A C 1
ATOM 723 O O . HIS A 1 95 ? -17.987 -23.000 -11.571 1.00 52.66 95 HIS A O 1
ATOM 729 N N . ASN A 1 96 ? -15.948 -22.311 -10.937 1.00 51.78 96 ASN A N 1
ATOM 730 C CA . ASN A 1 96 ? -15.482 -21.942 -12.281 1.00 51.78 96 ASN A CA 1
ATOM 731 C C . ASN A 1 96 ? -14.676 -23.069 -12.962 1.00 51.78 96 ASN A C 1
ATOM 733 O O . ASN A 1 96 ? -14.047 -22.847 -13.994 1.00 51.78 96 ASN A O 1
ATOM 737 N N . GLY A 1 97 ? -14.662 -24.265 -12.365 1.00 46.16 97 GLY A N 1
ATOM 738 C CA . GLY A 1 97 ? -14.004 -25.464 -12.879 1.00 46.16 97 GLY A CA 1
ATOM 739 C C . GLY A 1 97 ? -15.001 -26.511 -13.375 1.00 46.16 97 GLY A C 1
ATOM 740 O O . GLY A 1 97 ? -15.129 -27.558 -12.747 1.00 46.16 97 GLY A O 1
ATOM 741 N N . THR A 1 98 ? -15.679 -26.233 -14.493 1.00 41.69 98 THR A N 1
ATOM 742 C CA . THR A 1 98 ? -16.273 -27.236 -15.402 1.00 41.69 98 THR A CA 1
ATOM 743 C C . THR A 1 98 ? -16.147 -26.761 -16.835 1.00 41.69 98 THR A C 1
ATOM 745 O O . THR A 1 98 ? -16.602 -25.622 -17.086 1.00 41.69 98 THR A O 1
#